Protein AF-A0A223SCT4-F1 (afdb_monomer)

Mean predicted aligned error: 8.06 Å

Radius of gyration: 21.59 Å; Cα contacts (8 Å, |Δi|>4): 25; chains: 1; bounding box: 39×32×54 Å

Organism: NCBI:txid1235441

Solvent-accessible surface area (backbone atoms only — not comparable to full-atom values): 5396 Å² total; per-residue (Å²): 131,82,80,78,86,79,90,80,90,81,90,71,60,67,72,59,49,53,53,32,49,51,36,32,77,71,62,80,33,97,35,54,71,52,45,52,51,49,55,52,50,51,52,50,51,52,50,54,51,52,51,52,51,52,53,51,52,51,54,50,42,42,73,73,40,50,68,62,40,51,54,52,51,56,50,48,37,62,74,70,59,74,76,79,87,86,89,134

Sequence (88 aa):
MSEAKKRVTLTLDPELLEAAEAAVDAGEVRSVSAWVNTALGEKKRRQERAQMLIEQDLVQARESDPEEYERAMQWAQRVLGVAADEVA

pLDDT: mean 89.86, std 14.05, range [37.84, 98.44]

Structure (mmCIF, N/CA/C/O backbone):
data_AF-A0A223SCT4-F1
#
_entry.id   AF-A0A223SCT4-F1
#
loop_
_atom_site.group_PDB
_atom_site.id
_atom_site.type_symbol
_atom_site.label_atom_id
_atom_site.label_alt_id
_atom_site.label_comp_id
_atom_site.label_asym_id
_atom_site.label_entity_id
_atom_site.label_seq_id
_atom_site.pdbx_PDB_ins_code
_atom_site.Cartn_x
_atom_site.Cartn_y
_atom_site.Cartn_z
_atom_site.occupancy
_atom_site.B_iso_or_equiv
_atom_site.auth_seq_id
_atom_site.auth_comp_id
_atom_site.auth_asym_id
_atom_site.auth_atom_id
_atom_site.pdbx_PDB_model_num
ATOM 1 N N . MET A 1 1 ? 11.720 18.558 11.143 1.00 37.84 1 MET A N 1
ATOM 2 C CA . MET A 1 1 ? 10.423 18.364 11.825 1.00 37.84 1 MET A CA 1
ATOM 3 C C . MET A 1 1 ? 9.504 17.662 10.842 1.00 37.84 1 MET A C 1
ATOM 5 O O . MET A 1 1 ? 9.343 18.183 9.749 1.00 37.84 1 MET A O 1
ATOM 9 N N . SER A 1 2 ? 9.012 16.459 11.158 1.00 55.78 2 SER A N 1
ATOM 10 C CA . SER A 1 2 ? 8.052 15.766 10.285 1.00 55.78 2 SER A CA 1
ATOM 11 C C . SER A 1 2 ? 6.787 16.605 10.197 1.00 55.78 2 SER A C 1
ATOM 13 O O . SER A 1 2 ? 6.264 17.022 11.229 1.00 55.78 2 SER A O 1
ATOM 15 N N . GLU A 1 3 ? 6.296 16.833 8.984 1.00 77.38 3 GLU A N 1
ATOM 16 C CA . GLU A 1 3 ? 4.969 17.400 8.770 1.00 77.38 3 GLU A CA 1
ATOM 17 C C . GLU A 1 3 ? 3.934 16.551 9.535 1.00 77.38 3 GLU A C 1
ATOM 19 O O . GLU A 1 3 ? 4.066 15.322 9.630 1.00 77.38 3 GLU A O 1
ATOM 24 N N . ALA A 1 4 ? 2.952 17.198 10.164 1.00 84.25 4 ALA A N 1
ATOM 25 C CA . ALA A 1 4 ? 1.945 16.496 10.951 1.00 84.25 4 ALA A CA 1
ATOM 26 C C . ALA A 1 4 ? 1.091 15.588 10.048 1.00 84.25 4 ALA A C 1
ATOM 28 O O . ALA A 1 4 ? 0.708 15.973 8.942 1.00 84.25 4 ALA A O 1
ATOM 29 N N . LYS A 1 5 ? 0.756 14.382 10.528 1.00 86.50 5 LYS A N 1
ATOM 30 C CA . LYS A 1 5 ? -0.128 13.462 9.796 1.00 86.50 5 LYS A CA 1
ATOM 31 C C . LYS A 1 5 ? -1.503 14.109 9.589 1.00 86.50 5 LYS A C 1
ATOM 33 O O . LYS A 1 5 ? -2.106 14.594 10.545 1.00 86.50 5 LYS A O 1
ATOM 38 N N . LYS A 1 6 ? -2.018 14.066 8.358 1.00 93.44 6 LYS A N 1
ATOM 39 C CA . LYS A 1 6 ? -3.371 14.533 8.017 1.00 93.44 6 LYS A CA 1
ATOM 40 C C . LYS A 1 6 ? -4.387 13.416 8.272 1.00 93.44 6 LYS A C 1
ATOM 42 O O . LYS A 1 6 ? -4.115 12.254 7.975 1.00 93.44 6 LYS A O 1
ATOM 47 N N . ARG A 1 7 ? -5.550 13.757 8.837 1.00 94.25 7 ARG A N 1
ATOM 48 C CA . ARG A 1 7 ? -6.648 12.801 9.052 1.00 94.25 7 ARG A CA 1
ATOM 49 C C . ARG A 1 7 ? -7.411 12.603 7.745 1.00 94.25 7 ARG A C 1
ATOM 51 O O . ARG A 1 7 ? -7.781 13.579 7.103 1.00 94.25 7 ARG A O 1
ATOM 58 N N . VAL A 1 8 ? -7.661 11.348 7.397 1.00 93.19 8 VAL A N 1
ATOM 59 C CA . VAL A 1 8 ? -8.457 10.941 6.236 1.00 93.19 8 VAL A CA 1
ATOM 60 C C . VAL A 1 8 ? -9.453 9.867 6.668 1.00 93.19 8 VAL A C 1
ATOM 62 O O . VAL A 1 8 ? -9.140 9.074 7.558 1.00 93.19 8 VAL A O 1
ATOM 65 N N . THR A 1 9 ? -10.637 9.851 6.059 1.00 96.38 9 THR A N 1
ATOM 66 C CA . THR A 1 9 ? -11.617 8.764 6.208 1.00 96.38 9 THR A CA 1
ATOM 67 C C . THR A 1 9 ? -11.501 7.867 4.986 1.00 96.38 9 THR A C 1
ATOM 69 O O . THR A 1 9 ? -11.491 8.364 3.863 1.00 96.38 9 THR A O 1
ATOM 72 N N . LEU A 1 10 ? -11.373 6.563 5.207 1.00 94.25 10 LEU A N 1
ATOM 73 C CA . LEU A 1 10 ? -11.162 5.561 4.167 1.00 94.25 10 LEU A CA 1
ATOM 74 C C . LEU A 1 10 ? -12.176 4.438 4.378 1.00 94.25 10 LEU A C 1
ATOM 76 O O . LEU A 1 10 ? -12.510 4.124 5.520 1.00 94.25 10 LEU A O 1
ATOM 80 N N . THR A 1 11 ? -12.614 3.817 3.293 1.00 97.44 11 THR A N 1
ATOM 81 C CA . THR A 1 11 ? -13.338 2.546 3.341 1.00 97.44 11 THR A CA 1
ATOM 82 C C . THR A 1 11 ? -12.330 1.432 3.092 1.00 97.44 11 THR A C 1
ATOM 84 O O . THR A 1 11 ? -11.537 1.529 2.156 1.00 97.44 11 THR A O 1
ATOM 87 N N . LEU A 1 12 ? -12.331 0.414 3.948 1.00 96.19 12 LEU A N 1
ATOM 88 C CA . LEU A 1 12 ? -11.488 -0.771 3.822 1.00 96.19 12 LEU A CA 1
ATOM 89 C C . LEU A 1 12 ? -12.384 -1.986 3.624 1.00 96.19 12 LEU A C 1
ATOM 91 O O . LEU A 1 12 ? -13.489 -2.027 4.171 1.00 96.19 12 LEU A O 1
ATOM 95 N N . ASP A 1 13 ? -11.891 -2.968 2.878 1.00 98.25 13 ASP A N 1
ATOM 96 C CA . ASP A 1 13 ? -12.533 -4.275 2.831 1.00 98.25 13 ASP A CA 1
ATOM 97 C C . ASP A 1 13 ? -12.549 -4.882 4.248 1.00 98.25 13 ASP A C 1
ATOM 99 O O . ASP A 1 13 ? -11.571 -4.704 4.987 1.00 98.25 13 ASP A O 1
ATOM 103 N N . PRO A 1 14 ? -13.627 -5.581 4.655 1.00 98.38 14 PRO A N 1
ATOM 104 C CA . PRO A 1 14 ? -13.763 -6.091 6.022 1.00 98.38 14 PRO A CA 1
ATOM 105 C C . PRO A 1 14 ? -12.571 -6.941 6.476 1.00 98.38 14 PRO A C 1
ATOM 107 O O . PRO A 1 14 ? -12.032 -6.718 7.555 1.00 98.38 14 PRO A O 1
ATOM 110 N N . GLU A 1 15 ? -12.081 -7.825 5.606 1.00 98.06 15 GLU A N 1
ATOM 111 C CA . GLU A 1 15 ? -10.924 -8.692 5.870 1.00 98.06 15 GLU A CA 1
ATOM 112 C C . GLU A 1 15 ? -9.626 -7.914 6.158 1.00 98.06 15 GLU A C 1
ATOM 114 O O . GLU A 1 15 ? -8.795 -8.345 6.958 1.00 98.06 15 GLU A O 1
ATOM 119 N N . LEU A 1 16 ? -9.450 -6.738 5.546 1.00 97.62 16 LEU A N 1
ATOM 120 C CA . LEU A 1 16 ? -8.281 -5.888 5.779 1.00 97.62 16 LEU A CA 1
ATOM 121 C C . LEU A 1 16 ? -8.381 -5.161 7.118 1.00 97.62 16 LEU A C 1
ATOM 123 O O . LEU A 1 16 ? -7.361 -4.955 7.778 1.00 97.62 16 LEU A O 1
ATOM 127 N N . LEU A 1 17 ? -9.593 -4.761 7.513 1.00 97.94 17 LEU A N 1
ATOM 128 C CA . LEU A 1 17 ? -9.825 -4.166 8.825 1.00 97.94 17 LEU A CA 1
ATOM 129 C C . LEU A 1 17 ? -9.599 -5.201 9.931 1.00 97.94 17 LEU A C 1
ATOM 131 O O . LEU A 1 17 ? -8.851 -4.912 10.860 1.00 97.94 17 LEU A O 1
ATOM 135 N N . GLU A 1 18 ? -10.145 -6.409 9.781 1.00 98.25 18 GLU A N 1
ATOM 136 C CA . GLU A 1 18 ? -9.952 -7.517 10.726 1.00 98.25 18 GLU A CA 1
ATOM 137 C C . GLU A 1 18 ? -8.465 -7.857 10.907 1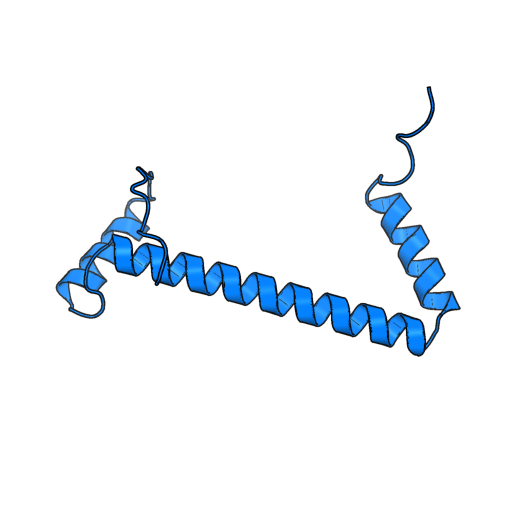.00 98.25 18 GLU A C 1
ATOM 139 O O . GLU A 1 18 ? -7.983 -7.983 12.033 1.00 98.25 18 GLU A O 1
ATOM 144 N N . ALA A 1 19 ? -7.698 -7.933 9.814 1.00 98.06 19 ALA A N 1
ATOM 145 C CA . ALA A 1 19 ? -6.257 -8.169 9.883 1.00 98.06 19 ALA A CA 1
ATOM 146 C C . ALA A 1 19 ? -5.506 -7.032 10.601 1.00 98.06 19 ALA A C 1
ATOM 148 O O . ALA A 1 19 ? -4.571 -7.282 11.367 1.00 98.06 19 ALA A O 1
ATOM 149 N N . ALA A 1 20 ? -5.903 -5.777 10.366 1.00 97.50 20 ALA A N 1
ATOM 150 C CA . ALA A 1 20 ? -5.298 -4.627 11.028 1.00 97.50 20 ALA A CA 1
ATOM 151 C C . ALA A 1 20 ? -5.627 -4.589 12.529 1.00 97.50 20 ALA A C 1
ATOM 153 O O . ALA A 1 20 ? -4.751 -4.264 13.328 1.00 97.50 20 ALA A O 1
ATOM 154 N N . GLU A 1 21 ? -6.860 -4.920 12.911 1.00 98.31 21 GLU A N 1
ATOM 155 C CA . GLU A 1 21 ? -7.298 -5.015 14.307 1.00 98.31 21 GLU A CA 1
ATOM 156 C C . GLU A 1 21 ? -6.580 -6.154 15.035 1.00 98.31 21 GLU A C 1
ATOM 158 O O . GLU A 1 21 ? -5.989 -5.916 16.085 1.00 98.31 21 GLU A O 1
ATOM 163 N N . ALA A 1 22 ? -6.486 -7.340 14.426 1.00 98.38 22 ALA A N 1
ATOM 164 C CA . ALA A 1 22 ? -5.744 -8.467 14.989 1.00 98.38 22 ALA A CA 1
ATOM 165 C C . ALA A 1 22 ? -4.263 -8.130 15.245 1.00 98.38 22 ALA A C 1
ATOM 167 O O . ALA A 1 22 ? -3.715 -8.484 16.288 1.00 98.38 22 ALA A O 1
ATOM 168 N N . ALA A 1 23 ? -3.615 -7.397 14.332 1.00 98.06 23 ALA A N 1
ATOM 169 C CA . ALA A 1 23 ? -2.231 -6.954 14.511 1.00 98.06 23 ALA A CA 1
ATOM 170 C C . ALA A 1 23 ? -2.078 -5.908 15.636 1.00 98.06 23 ALA A C 1
ATOM 172 O O . ALA A 1 23 ? -1.033 -5.836 16.290 1.00 98.06 23 ALA A O 1
ATOM 173 N N . VAL A 1 24 ? -3.105 -5.082 15.874 1.00 98.44 24 VAL A N 1
ATOM 174 C CA . VAL A 1 24 ? -3.139 -4.157 17.018 1.00 98.44 24 VAL A CA 1
ATOM 175 C C . VAL A 1 24 ? -3.305 -4.929 18.322 1.00 98.44 24 VAL A C 1
ATOM 177 O O . VAL A 1 24 ? -2.549 -4.688 19.263 1.00 98.44 24 VAL A O 1
ATOM 180 N N . ASP A 1 25 ? -4.239 -5.876 18.364 1.00 98.38 25 ASP A N 1
ATOM 181 C CA . ASP A 1 25 ? -4.521 -6.693 19.546 1.00 98.38 25 ASP A CA 1
ATOM 182 C C . ASP A 1 25 ? -3.329 -7.579 19.928 1.00 98.38 25 ASP A C 1
ATOM 184 O O . ASP A 1 25 ? -3.022 -7.747 21.109 1.00 98.38 25 ASP A O 1
ATOM 188 N N . ALA A 1 26 ? -2.593 -8.079 18.932 1.00 97.88 26 ALA A N 1
ATOM 189 C CA . ALA A 1 26 ? -1.335 -8.798 19.118 1.00 97.88 26 ALA A CA 1
ATOM 190 C C . ALA A 1 26 ? -0.164 -7.894 19.561 1.00 97.88 26 ALA A C 1
ATOM 192 O O . ALA A 1 26 ? 0.906 -8.391 19.915 1.00 97.88 26 ALA A O 1
ATOM 193 N N . GLY A 1 27 ? -0.338 -6.568 19.551 1.00 97.75 27 GLY A N 1
ATOM 194 C CA . GLY A 1 27 ? 0.693 -5.598 19.924 1.00 97.75 27 GLY A CA 1
ATOM 195 C C . GLY A 1 27 ? 1.793 -5.398 18.876 1.00 97.75 27 GLY A C 1
ATOM 196 O O . GLY A 1 27 ? 2.795 -4.739 19.159 1.00 97.75 27 GLY A O 1
ATOM 197 N N . GLU A 1 28 ? 1.622 -5.926 17.664 1.00 97.44 28 GLU A N 1
ATOM 198 C CA . GLU A 1 28 ? 2.580 -5.790 16.559 1.00 97.44 28 GLU A CA 1
ATOM 199 C C . GLU A 1 28 ? 2.619 -4.353 16.025 1.00 97.44 28 GLU A C 1
ATOM 201 O O . GLU A 1 28 ? 3.663 -3.832 15.620 1.00 97.44 28 GLU A O 1
ATOM 206 N N . VAL A 1 29 ? 1.467 -3.681 16.054 1.00 97.38 29 VAL A N 1
ATOM 207 C CA . VAL A 1 29 ? 1.298 -2.293 15.625 1.00 97.38 29 VAL A CA 1
ATOM 208 C C . VAL A 1 29 ? 0.498 -1.499 16.652 1.00 97.38 29 VAL A C 1
ATOM 210 O O . VAL A 1 29 ? -0.375 -2.002 17.342 1.00 97.38 29 VAL A O 1
ATOM 213 N N . ARG A 1 30 ? 0.776 -0.195 16.743 1.00 96.31 30 ARG A N 1
ATOM 214 C CA . ARG A 1 30 ? 0.172 0.680 17.767 1.00 96.31 30 ARG A CA 1
ATOM 215 C C . ARG A 1 30 ? -1.257 1.135 17.454 1.00 96.31 30 ARG A C 1
ATOM 217 O O . ARG A 1 30 ? -1.904 1.718 18.316 1.00 96.31 30 ARG A O 1
ATOM 224 N N . SER A 1 31 ? -1.699 0.989 16.207 1.00 97.12 31 SER A N 1
ATOM 225 C CA . SER A 1 31 ? -3.034 1.381 15.744 1.00 97.12 31 SER A CA 1
ATOM 226 C C . SER A 1 31 ? -3.286 0.892 14.316 1.00 97.12 31 SER A C 1
ATOM 228 O O . SER A 1 31 ? -2.342 0.712 13.542 1.00 97.12 31 SER A O 1
ATOM 230 N N . VAL A 1 32 ? -4.559 0.835 13.914 1.00 96.69 32 VAL A N 1
ATOM 231 C CA . VAL A 1 32 ? -4.966 0.604 12.514 1.00 96.69 32 VAL A CA 1
ATOM 232 C C . VAL A 1 32 ? -4.332 1.642 11.579 1.00 96.69 32 VAL A C 1
ATOM 234 O O . VAL A 1 32 ? -3.814 1.318 10.515 1.00 96.69 32 VAL A O 1
ATOM 237 N N . SER A 1 33 ? -4.267 2.911 11.998 1.00 96.12 33 SER A N 1
ATOM 238 C CA . SER A 1 33 ? -3.610 3.956 11.203 1.00 96.12 33 SER A CA 1
ATOM 239 C C . SER A 1 33 ? -2.095 3.756 11.069 1.00 96.12 33 SER A C 1
ATOM 241 O O . SER A 1 33 ? -1.513 4.200 10.078 1.00 96.12 33 SER A O 1
ATOM 243 N N . ALA A 1 34 ? -1.428 3.113 12.033 1.00 96.25 34 ALA A N 1
ATOM 244 C CA . ALA A 1 34 ? -0.026 2.731 11.904 1.00 96.25 34 ALA A CA 1
ATOM 245 C C . ALA A 1 34 ? 0.130 1.588 10.895 1.00 96.25 34 ALA A C 1
ATOM 247 O O . ALA A 1 34 ? 0.984 1.692 10.019 1.00 96.25 34 ALA A O 1
ATOM 248 N N . TRP A 1 35 ? -0.742 0.580 10.962 1.00 97.38 35 TRP A N 1
ATOM 249 C CA . TRP A 1 35 ? -0.782 -0.539 10.018 1.00 97.38 35 TRP A CA 1
ATOM 250 C C . TRP A 1 35 ? -0.952 -0.062 8.566 1.00 97.38 35 TRP A C 1
ATOM 252 O O . TRP A 1 35 ? -0.107 -0.335 7.712 1.00 97.38 35 TRP A O 1
ATOM 262 N N . VAL A 1 36 ? -1.963 0.778 8.309 1.00 96.62 36 VAL A N 1
ATOM 263 C CA . VAL A 1 36 ? -2.232 1.346 6.975 1.00 96.62 36 VAL A CA 1
ATOM 264 C C . VAL A 1 36 ? -1.057 2.194 6.476 1.00 96.62 36 VAL A C 1
ATOM 266 O O . VAL A 1 36 ? -0.647 2.070 5.323 1.00 96.62 36 VAL A O 1
ATOM 269 N N . ASN A 1 37 ? -0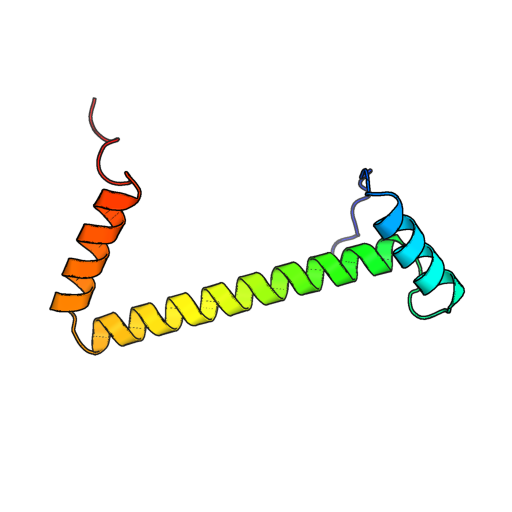.469 3.040 7.330 1.00 96.00 37 ASN A N 1
ATOM 270 C CA . ASN A 1 37 ? 0.698 3.839 6.941 1.00 96.00 37 ASN A CA 1
ATOM 271 C C . ASN A 1 37 ? 1.902 2.964 6.566 1.00 96.00 37 ASN A C 1
ATOM 273 O O . ASN A 1 37 ? 2.613 3.294 5.616 1.00 96.00 37 ASN A O 1
ATOM 277 N N . THR A 1 38 ? 2.141 1.869 7.292 1.00 96.19 38 THR A N 1
ATOM 278 C CA . THR A 1 38 ? 3.213 0.920 6.972 1.00 96.19 38 THR A CA 1
ATOM 279 C C . THR A 1 38 ? 2.980 0.289 5.603 1.00 96.19 38 THR A C 1
ATOM 281 O O . THR A 1 38 ? 3.865 0.377 4.751 1.00 96.19 38 THR A O 1
ATOM 284 N N . ALA A 1 39 ? 1.777 -0.235 5.348 1.00 96.44 39 ALA A N 1
ATOM 285 C CA . ALA A 1 39 ? 1.420 -0.847 4.068 1.00 96.44 39 ALA A CA 1
ATOM 286 C C . ALA A 1 39 ? 1.562 0.135 2.888 1.00 96.44 39 ALA A C 1
ATOM 288 O O . ALA A 1 39 ? 2.166 -0.187 1.860 1.00 96.44 39 ALA A O 1
ATOM 289 N N . LEU A 1 40 ? 1.079 1.374 3.044 1.00 96.56 40 LEU A N 1
ATOM 290 C CA . LEU A 1 40 ? 1.239 2.421 2.030 1.00 96.56 40 LEU A CA 1
ATOM 291 C C . LEU A 1 40 ? 2.710 2.802 1.825 1.00 96.56 40 LEU A C 1
ATOM 293 O O . LEU A 1 40 ? 3.152 2.967 0.687 1.00 96.56 40 LEU A O 1
ATOM 297 N N . GLY A 1 41 ? 3.486 2.903 2.905 1.00 97.19 41 GLY A N 1
ATOM 298 C CA . GLY A 1 41 ? 4.919 3.171 2.838 1.00 97.19 41 GLY A CA 1
ATOM 299 C C . GLY A 1 41 ? 5.688 2.070 2.107 1.00 97.19 41 GLY A C 1
ATOM 300 O O . GLY A 1 41 ? 6.579 2.362 1.313 1.00 97.19 41 GLY A O 1
ATOM 301 N N . GLU A 1 42 ? 5.335 0.806 2.327 1.00 97.00 42 GLU A N 1
ATOM 302 C CA . GLU A 1 42 ? 5.914 -0.331 1.608 1.00 97.00 42 GLU A CA 1
ATOM 303 C C . GLU A 1 42 ? 5.543 -0.335 0.130 1.00 97.00 42 GLU A C 1
ATOM 305 O O . GLU A 1 42 ? 6.415 -0.542 -0.717 1.00 97.00 42 GLU A O 1
ATOM 310 N N . LYS A 1 43 ? 4.273 -0.067 -0.196 1.00 96.75 43 LYS A N 1
ATOM 311 C CA . LYS A 1 43 ? 3.824 0.080 -1.584 1.00 96.75 43 LYS A CA 1
ATOM 312 C C . LYS A 1 43 ? 4.596 1.189 -2.295 1.00 96.75 43 LYS A C 1
ATOM 314 O O . LYS A 1 43 ? 5.143 0.928 -3.364 1.00 96.75 43 LYS A O 1
ATOM 319 N N . LYS A 1 44 ? 4.718 2.364 -1.667 1.00 97.50 44 LYS A N 1
ATOM 320 C CA . LYS A 1 44 ? 5.485 3.499 -2.197 1.00 97.50 44 LYS A CA 1
ATOM 321 C C . LYS A 1 44 ? 6.938 3.113 -2.463 1.00 97.50 44 LYS A C 1
ATOM 323 O O . LYS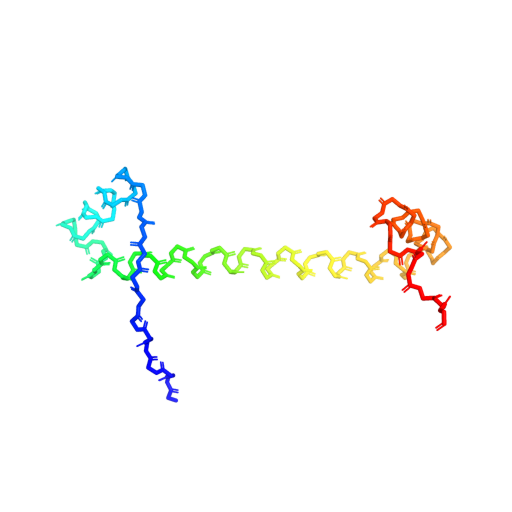 A 1 44 ? 7.403 3.259 -3.585 1.00 97.50 44 LYS A O 1
ATOM 328 N N . ARG A 1 45 ? 7.628 2.531 -1.476 1.00 97.31 45 ARG A N 1
ATOM 329 C CA . ARG A 1 45 ? 9.028 2.101 -1.634 1.00 97.31 45 ARG A CA 1
ATOM 330 C C . ARG A 1 45 ? 9.205 1.074 -2.749 1.00 97.31 45 ARG A C 1
ATOM 332 O O . ARG A 1 45 ? 10.201 1.115 -3.460 1.00 97.31 45 ARG A O 1
ATOM 339 N N . ARG A 1 46 ? 8.266 0.135 -2.902 1.00 96.62 46 ARG A N 1
ATOM 340 C CA . ARG A 1 46 ? 8.307 -0.861 -3.983 1.00 96.62 46 ARG A CA 1
ATOM 341 C C . ARG A 1 46 ? 8.167 -0.200 -5.354 1.00 96.62 46 ARG A C 1
ATOM 343 O O . ARG A 1 46 ? 8.911 -0.557 -6.257 1.00 96.62 46 ARG A O 1
ATOM 350 N N . GLN A 1 47 ? 7.261 0.768 -5.484 1.00 96.88 47 GLN A N 1
ATOM 351 C CA . GLN A 1 47 ? 7.080 1.538 -6.717 1.00 96.88 47 GLN A CA 1
ATOM 352 C C . GLN A 1 47 ? 8.309 2.396 -7.036 1.00 96.88 47 GLN A C 1
ATOM 354 O O . GLN A 1 47 ? 8.790 2.354 -8.159 1.00 96.88 47 GLN A O 1
ATOM 359 N N . GLU A 1 48 ? 8.869 3.096 -6.047 1.00 95.69 48 GLU A N 1
ATOM 360 C CA . GLU A 1 48 ? 10.091 3.898 -6.212 1.00 95.69 48 GLU A CA 1
ATOM 361 C C . GLU A 1 48 ? 11.286 3.039 -6.646 1.00 95.69 48 GLU A C 1
ATOM 363 O O . GLU A 1 48 ? 12.028 3.418 -7.546 1.00 95.69 48 GLU A O 1
ATOM 368 N N . ARG A 1 49 ? 11.457 1.855 -6.044 1.00 95.75 49 ARG A N 1
ATOM 369 C CA . ARG A 1 49 ? 12.517 0.914 -6.437 1.00 95.75 49 ARG A CA 1
ATOM 370 C C . ARG A 1 49 ? 12.319 0.379 -7.849 1.00 95.75 49 ARG A C 1
ATOM 372 O O . ARG A 1 49 ? 13.283 0.312 -8.597 1.00 95.75 49 ARG A O 1
ATOM 379 N N . ALA A 1 50 ? 11.093 -0.003 -8.207 1.00 94.75 50 ALA A N 1
ATOM 380 C CA . ALA A 1 50 ? 10.793 -0.473 -9.555 1.00 94.75 50 ALA A CA 1
ATOM 381 C C . ALA A 1 50 ? 11.080 0.620 -10.594 1.00 94.75 50 ALA A C 1
ATOM 383 O O . ALA A 1 50 ? 11.735 0.347 -11.592 1.00 94.75 50 ALA A O 1
ATOM 384 N N . GLN A 1 51 ? 10.666 1.858 -10.315 1.00 95.31 51 GLN A N 1
ATOM 385 C CA . GLN A 1 51 ? 10.934 3.005 -11.177 1.00 95.31 51 GLN A CA 1
ATOM 386 C C . GLN A 1 51 ? 12.438 3.250 -11.350 1.00 95.31 51 GLN A C 1
ATOM 388 O O . GLN A 1 51 ? 12.905 3.396 -12.473 1.00 95.31 51 GLN A O 1
ATOM 393 N N . MET A 1 52 ? 13.204 3.223 -10.257 1.00 95.50 52 MET A N 1
ATOM 394 C CA . MET A 1 52 ? 14.660 3.393 -10.299 1.00 95.50 52 MET A CA 1
ATOM 395 C C . MET A 1 52 ? 15.353 2.319 -11.148 1.00 95.50 52 MET A C 1
ATOM 397 O O . MET A 1 52 ? 16.266 2.637 -11.902 1.00 95.50 52 MET A O 1
ATOM 401 N N . LEU A 1 53 ? 14.925 1.057 -11.033 1.00 95.38 53 LEU A N 1
ATOM 402 C CA . LEU A 1 53 ? 15.477 -0.038 -11.837 1.00 95.38 53 LEU A CA 1
ATOM 403 C C . LEU A 1 53 ? 15.152 0.143 -13.323 1.00 95.38 53 LEU A C 1
ATOM 405 O O . LEU A 1 53 ? 16.041 0.018 -14.153 1.00 95.38 53 LEU A O 1
ATOM 409 N N . ILE A 1 54 ? 13.913 0.523 -13.649 1.00 93.62 54 ILE A N 1
ATOM 410 C CA . ILE A 1 54 ? 13.516 0.826 -15.031 1.00 93.62 54 ILE A CA 1
ATOM 411 C C . ILE A 1 54 ? 14.367 1.968 -15.599 1.00 93.62 54 ILE A C 1
ATOM 413 O O . ILE A 1 54 ? 14.867 1.869 -16.714 1.00 93.62 54 ILE A O 1
ATOM 417 N N . GLU A 1 55 ? 14.557 3.049 -14.841 1.00 93.25 55 GLU A N 1
ATOM 418 C CA . GLU A 1 55 ? 15.383 4.183 -15.270 1.00 93.25 55 GLU A CA 1
ATOM 419 C C . G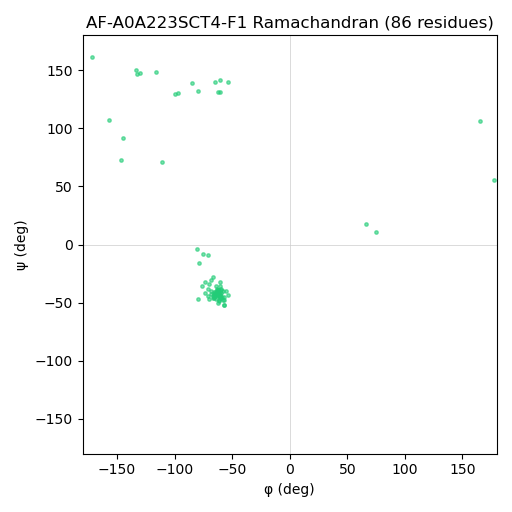LU A 1 55 ? 16.838 3.773 -15.511 1.00 93.25 55 GLU A C 1
ATOM 421 O O . GLU A 1 55 ? 17.426 4.161 -16.520 1.00 93.25 55 GLU A O 1
ATOM 426 N N . GLN A 1 56 ? 17.403 2.958 -14.619 1.00 93.38 56 GLN A N 1
ATOM 427 C CA . GLN A 1 56 ? 18.7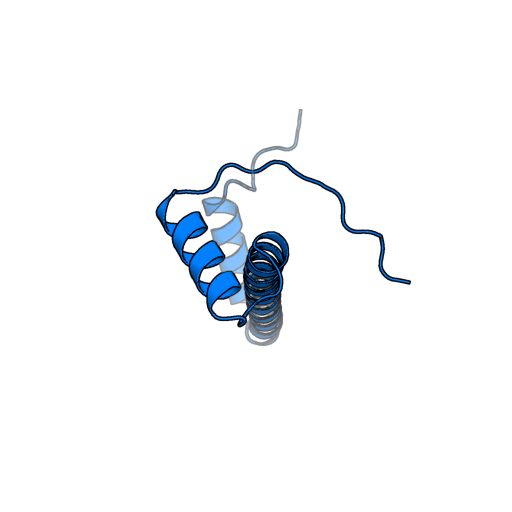51 2.418 -14.776 1.00 93.38 56 GLN A CA 1
ATOM 428 C C . GLN A 1 56 ? 18.876 1.559 -16.041 1.00 93.38 56 GLN A C 1
ATOM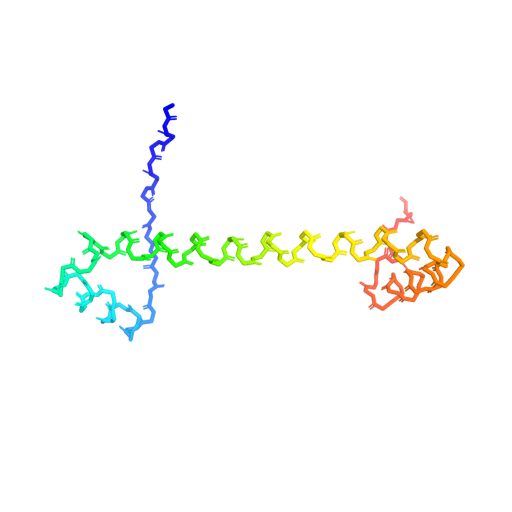 430 O O . GLN A 1 56 ? 19.805 1.764 -16.823 1.00 93.38 56 GLN A O 1
ATOM 435 N N . ASP A 1 57 ? 17.930 0.647 -16.266 1.00 91.38 57 ASP A N 1
ATOM 436 C CA . ASP A 1 57 ? 17.917 -0.230 -17.437 1.00 91.38 57 ASP A CA 1
ATOM 437 C C . ASP A 1 57 ? 17.809 0.575 -18.741 1.00 91.38 57 ASP A C 1
ATOM 439 O O . ASP A 1 57 ? 18.494 0.268 -19.717 1.00 91.38 57 ASP A O 1
ATOM 443 N N . LEU A 1 58 ? 17.006 1.648 -18.762 1.00 90.94 58 LEU A N 1
ATOM 444 C CA . LEU A 1 58 ? 16.875 2.532 -19.926 1.00 90.94 58 LEU A CA 1
ATOM 445 C C . LEU A 1 58 ? 18.175 3.281 -20.238 1.00 90.94 58 LEU A C 1
ATOM 447 O O . LEU A 1 58 ? 18.551 3.388 -21.406 1.00 90.94 58 LEU A O 1
ATOM 451 N N . VAL A 1 59 ? 18.870 3.789 -19.213 1.00 91.56 59 VAL A N 1
ATOM 452 C CA . VAL A 1 59 ? 20.180 4.437 -19.392 1.00 91.56 59 VAL A CA 1
ATOM 453 C C . VAL A 1 59 ? 21.179 3.440 -19.970 1.00 91.56 59 VAL A C 1
ATOM 455 O O . VAL A 1 59 ? 21.821 3.734 -20.977 1.00 91.56 59 VAL A O 1
ATOM 458 N N . GLN A 1 60 ? 21.257 2.241 -19.393 1.00 91.50 60 GLN A N 1
ATOM 459 C CA . GLN A 1 60 ? 22.180 1.209 -19.853 1.00 91.50 60 GLN A CA 1
ATOM 460 C C . 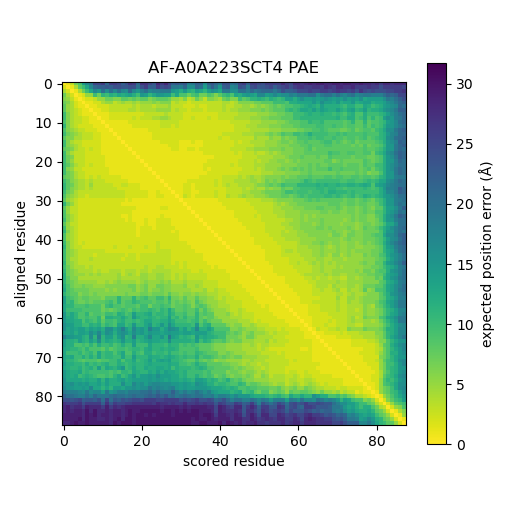GLN A 1 60 ? 21.871 0.745 -21.284 1.00 91.50 60 GLN A C 1
ATOM 462 O O . GLN A 1 60 ? 22.793 0.583 -22.085 1.00 91.50 60 GLN A O 1
ATOM 467 N N . ALA A 1 61 ? 20.596 0.550 -21.632 1.00 89.75 61 ALA A N 1
ATOM 468 C CA . ALA A 1 61 ? 20.183 0.173 -22.983 1.00 89.75 61 ALA A CA 1
ATOM 469 C C . ALA A 1 61 ? 20.585 1.239 -24.010 1.00 89.75 61 ALA A C 1
ATOM 471 O O . ALA A 1 61 ? 21.156 0.907 -25.048 1.00 89.75 61 ALA A O 1
ATOM 472 N N . ARG A 1 62 ? 20.368 2.521 -23.686 1.00 91.75 62 ARG A N 1
ATOM 473 C CA . ARG A 1 62 ? 20.764 3.645 -24.540 1.00 91.75 62 ARG A CA 1
ATOM 474 C C . ARG A 1 62 ? 22.275 3.713 -24.758 1.00 91.75 62 ARG A C 1
ATOM 476 O O . ARG A 1 62 ? 22.702 4.061 -25.851 1.00 91.75 62 ARG A O 1
ATOM 483 N N . GLU A 1 63 ? 23.073 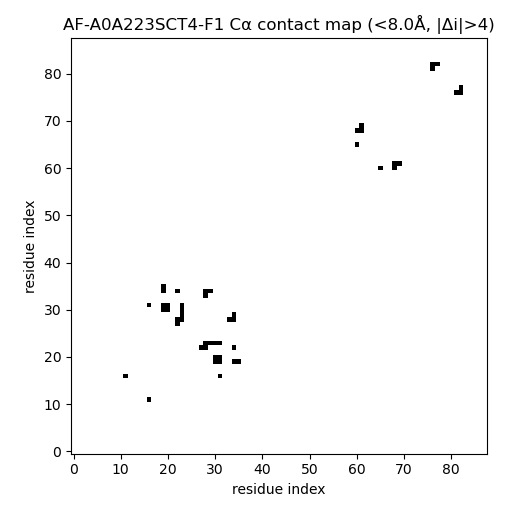3.429 -23.732 1.00 93.00 63 GLU A N 1
ATOM 484 C CA . GLU A 1 63 ? 24.537 3.421 -23.845 1.00 93.00 63 GLU A CA 1
ATOM 485 C C . GLU A 1 63 ? 25.066 2.197 -24.606 1.00 93.00 63 GLU A C 1
ATOM 487 O O . GLU A 1 63 ? 26.079 2.300 -25.294 1.00 93.00 63 GLU A O 1
ATOM 492 N N . SER A 1 64 ? 24.386 1.053 -24.493 1.00 94.31 64 SER A N 1
ATOM 493 C CA . SER A 1 64 ? 24.833 -0.217 -25.081 1.00 94.31 64 SER A CA 1
ATOM 494 C C . SER A 1 64 ? 24.533 -0.313 -26.579 1.00 94.31 64 SER A C 1
ATOM 496 O O . SER A 1 64 ? 25.412 -0.695 -27.348 1.00 94.31 64 SER A O 1
ATOM 498 N N . ASP A 1 65 ? 23.309 0.037 -26.989 1.00 93.62 65 ASP A N 1
ATO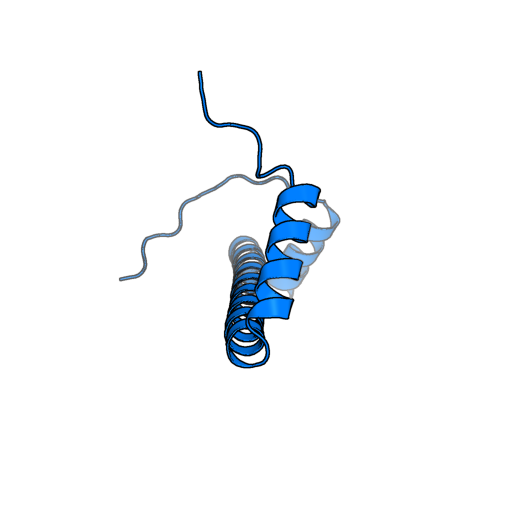M 499 C CA . ASP A 1 65 ? 22.886 0.095 -28.393 1.00 93.62 65 ASP A CA 1
ATOM 500 C C . ASP A 1 65 ? 21.891 1.260 -28.590 1.00 93.62 65 ASP A C 1
ATOM 502 O O . ASP A 1 65 ? 20.675 1.103 -28.413 1.00 93.62 65 ASP A O 1
ATOM 506 N N . PRO A 1 66 ? 22.396 2.460 -28.941 1.00 92.06 66 PRO A N 1
ATOM 507 C CA . PRO A 1 66 ? 21.557 3.640 -29.120 1.00 92.06 66 PRO A CA 1
ATOM 508 C C . PRO A 1 66 ? 20.492 3.480 -30.215 1.00 92.06 66 PRO A C 1
ATOM 510 O O . PRO A 1 66 ? 19.381 3.990 -30.063 1.00 92.06 66 PRO A O 1
ATOM 513 N N . GLU A 1 67 ? 20.800 2.772 -31.308 1.00 94.06 67 GLU A N 1
ATOM 514 C CA . GLU A 1 67 ? 19.877 2.617 -32.438 1.00 94.06 67 GLU A CA 1
ATOM 515 C C . GLU A 1 67 ? 18.733 1.658 -32.097 1.00 94.06 67 GLU A C 1
ATOM 517 O O . GLU A 1 67 ? 17.571 1.914 -32.431 1.00 94.06 67 GLU A O 1
ATOM 522 N N . GLU A 1 68 ? 19.030 0.549 -31.414 1.00 92.19 68 GLU A N 1
ATOM 523 C CA . GLU A 1 68 ? 17.999 -0.361 -30.919 1.00 92.19 68 GLU A CA 1
ATOM 524 C C . GLU A 1 68 ? 17.095 0.324 -29.891 1.00 92.19 68 GLU A C 1
ATOM 526 O O . GLU A 1 68 ? 15.868 0.217 -29.992 1.00 92.19 68 GLU A O 1
ATOM 531 N N . TYR A 1 69 ? 17.682 1.087 -28.965 1.00 91.94 69 TYR A N 1
ATOM 532 C CA . TYR A 1 69 ? 16.938 1.876 -27.988 1.00 91.94 69 TYR A CA 1
ATOM 533 C C . TYR A 1 69 ? 15.962 2.852 -28.664 1.00 91.94 69 TYR A C 1
ATOM 535 O O . TYR A 1 69 ? 14.778 2.896 -28.319 1.00 91.94 69 TYR A O 1
ATOM 543 N N . GLU A 1 70 ? 16.417 3.605 -29.670 1.00 93.12 70 GLU A N 1
ATOM 544 C CA . GLU A 1 70 ? 15.561 4.534 -30.414 1.00 93.12 70 GLU A CA 1
ATOM 545 C C . GLU A 1 70 ? 14.409 3.820 -31.133 1.00 93.12 70 GLU A C 1
ATOM 547 O O . GLU A 1 70 ? 13.260 4.269 -31.055 1.00 93.12 70 GLU A O 1
ATOM 552 N N . ARG A 1 71 ? 14.672 2.672 -31.775 1.00 93.62 71 ARG A N 1
ATOM 553 C CA . ARG A 1 71 ? 13.620 1.856 -32.408 1.00 93.62 71 ARG A CA 1
ATOM 554 C C . ARG A 1 71 ? 12.587 1.369 -31.389 1.00 93.62 71 ARG A C 1
ATOM 556 O O . ARG A 1 71 ? 11.385 1.437 -31.662 1.00 93.62 71 ARG A O 1
ATOM 563 N N . ALA A 1 72 ? 13.033 0.905 -30.223 1.00 90.50 72 ALA A N 1
ATOM 564 C CA . ALA A 1 72 ? 12.153 0.447 -29.151 1.00 90.50 72 ALA A CA 1
ATOM 565 C C . ALA A 1 72 ? 11.275 1.588 -28.606 1.00 90.50 72 ALA A C 1
ATOM 567 O O . ALA A 1 72 ? 10.067 1.410 -28.430 1.00 90.50 72 ALA A O 1
ATOM 568 N N . MET A 1 73 ? 11.840 2.784 -28.422 1.00 91.19 73 MET A N 1
ATOM 569 C CA . MET A 1 73 ? 11.096 3.964 -27.969 1.00 91.19 73 MET A CA 1
ATOM 570 C C . MET A 1 73 ? 10.058 4.436 -28.993 1.00 91.19 73 MET A C 1
ATOM 572 O O . MET A 1 73 ? 8.930 4.758 -28.615 1.00 91.19 73 MET A O 1
ATOM 576 N N . GLN A 1 74 ? 10.387 4.420 -30.288 1.00 93.38 74 GLN A N 1
ATOM 577 C CA . GLN A 1 74 ? 9.431 4.740 -31.357 1.00 93.38 74 GLN A CA 1
ATOM 578 C C . GLN A 1 74 ? 8.267 3.739 -31.411 1.00 93.38 74 GLN A C 1
ATOM 580 O O . GLN A 1 74 ? 7.117 4.124 -31.637 1.00 93.38 74 GLN A O 1
ATOM 585 N N . TRP A 1 75 ? 8.541 2.451 -31.186 1.00 92.81 75 TRP A N 1
ATOM 586 C CA . TRP A 1 75 ? 7.492 1.441 -31.046 1.00 92.81 75 TRP A CA 1
ATOM 587 C C . TRP A 1 75 ? 6.612 1.713 -29.818 1.00 92.81 75 TRP A C 1
ATOM 589 O O . TRP A 1 75 ? 5.386 1.735 -29.945 1.00 92.81 75 TRP A O 1
ATOM 599 N N . ALA A 1 76 ? 7.215 1.993 -28.659 1.00 90.19 76 ALA A N 1
ATOM 600 C CA . ALA A 1 76 ? 6.487 2.252 -27.418 1.00 90.19 76 ALA A CA 1
ATOM 601 C C . ALA A 1 76 ? 5.568 3.480 -27.531 1.00 90.19 76 ALA A C 1
ATOM 603 O O . ALA A 1 76 ? 4.400 3.409 -27.154 1.00 90.19 76 ALA A O 1
ATOM 604 N N . GLN A 1 77 ? 6.050 4.580 -28.119 1.00 89.38 77 GLN A N 1
ATOM 605 C CA . GLN A 1 77 ? 5.250 5.788 -28.367 1.00 89.38 77 GLN A CA 1
ATOM 606 C C . GLN A 1 77 ? 4.030 5.513 -29.255 1.00 89.38 77 GLN A C 1
ATOM 608 O O . GLN A 1 77 ? 2.948 6.045 -28.999 1.00 89.38 77 GLN A O 1
ATOM 613 N N . ARG A 1 78 ? 4.185 4.649 -30.268 1.00 90.00 78 ARG A N 1
ATOM 614 C CA . ARG A 1 78 ? 3.090 4.235 -31.155 1.00 90.00 78 ARG A CA 1
ATOM 615 C C . ARG A 1 78 ? 2.049 3.387 -30.423 1.00 90.00 78 ARG A C 1
ATOM 617 O O . ARG A 1 78 ? 0.859 3.586 -30.632 1.00 90.00 78 ARG A O 1
ATOM 624 N N . VAL A 1 79 ? 2.485 2.451 -29.579 1.00 90.94 79 VAL A N 1
ATOM 625 C CA . VAL A 1 79 ? 1.590 1.555 -28.822 1.00 90.94 79 VAL A CA 1
ATOM 626 C C . VAL A 1 79 ? 0.844 2.302 -27.716 1.00 90.94 79 VAL A C 1
ATOM 628 O O . VAL A 1 79 ? -0.336 2.044 -27.497 1.00 90.94 79 VAL A O 1
ATOM 631 N N . LEU A 1 80 ? 1.509 3.242 -27.041 1.00 87.06 80 LEU A N 1
ATOM 632 C CA . LEU A 1 80 ? 0.926 4.028 -25.950 1.00 87.06 80 LEU A CA 1
ATOM 633 C C . LEU A 1 80 ? 0.059 5.201 -26.433 1.00 87.06 80 LEU A C 1
ATOM 635 O O . LEU A 1 80 ? -0.523 5.894 -25.604 1.00 87.06 80 LEU A O 1
ATOM 639 N N . GLY A 1 81 ? -0.031 5.445 -27.746 1.00 78.62 81 GLY A N 1
ATOM 640 C CA . GLY A 1 81 ? -0.835 6.537 -28.303 1.00 78.62 81 GLY A CA 1
ATOM 641 C C . GLY A 1 81 ? -0.322 7.938 -27.950 1.00 78.62 81 GLY A C 1
ATOM 642 O O . GLY A 1 81 ? -1.060 8.905 -28.084 1.00 78.62 81 GLY A O 1
ATOM 643 N N . VAL A 1 82 ? 0.936 8.067 -27.512 1.00 64.94 82 VAL A N 1
ATOM 644 C CA . VAL A 1 82 ? 1.540 9.352 -27.096 1.00 64.94 82 VAL A CA 1
ATOM 645 C C . VAL A 1 82 ? 1.898 10.231 -28.307 1.00 64.94 82 VAL A C 1
ATOM 647 O O . VAL A 1 82 ? 2.234 11.400 -28.163 1.00 64.94 82 VAL A O 1
ATOM 650 N N . ALA A 1 83 ? 1.786 9.693 -29.522 1.00 59.16 83 ALA A N 1
ATOM 651 C CA . ALA A 1 83 ? 2.034 10.405 -30.767 1.00 59.16 83 ALA A CA 1
ATOM 652 C C . ALA A 1 83 ? 0.732 10.627 -31.555 1.00 59.16 83 ALA A C 1
ATOM 654 O O . ALA A 1 83 ? 0.539 9.961 -32.568 1.00 59.16 83 ALA A O 1
ATOM 655 N N . ALA A 1 84 ? -0.160 11.508 -31.078 1.00 52.84 84 ALA A N 1
ATOM 656 C CA . ALA A 1 84 ? -1.124 12.269 -31.900 1.00 52.84 84 ALA A CA 1
ATOM 657 C C . ALA A 1 84 ? -2.062 13.155 -31.048 1.00 52.84 84 ALA A C 1
ATOM 659 O O . ALA A 1 84 ? -3.275 13.043 -31.170 1.00 52.84 84 ALA A O 1
ATOM 660 N N . ASP A 1 85 ? -1.531 14.044 -30.205 1.00 51.19 85 ASP A N 1
ATOM 661 C CA . ASP A 1 85 ? -2.319 15.206 -29.762 1.00 51.19 85 ASP A CA 1
ATOM 662 C C . ASP A 1 85 ? -1.404 16.417 -29.542 1.00 51.19 85 ASP A C 1
ATOM 664 O O . ASP A 1 85 ? -1.090 16.819 -28.428 1.00 51.19 85 ASP A O 1
ATOM 668 N N . GLU A 1 86 ? -0.933 16.979 -30.653 1.00 50.12 86 GLU A N 1
ATOM 669 C CA . GLU A 1 86 ? -0.571 18.393 -30.757 1.00 50.12 86 GLU A CA 1
ATOM 670 C C . GLU A 1 86 ? -0.635 18.781 -32.243 1.00 50.12 86 GLU A C 1
ATOM 672 O O . GLU A 1 86 ? 0.162 18.292 -33.038 1.00 50.12 86 GLU A O 1
ATOM 677 N N . VAL A 1 87 ? -1.666 19.547 -32.627 1.00 44.72 87 VAL A N 1
ATOM 678 C CA . VAL A 1 87 ? -1.648 20.812 -33.401 1.00 44.72 87 VAL A CA 1
ATOM 679 C C . VAL A 1 87 ? -3.083 21.087 -33.895 1.00 44.72 87 VAL A C 1
ATOM 681 O O . VAL A 1 87 ? -3.554 20.457 -34.844 1.00 44.72 87 VAL A O 1
ATOM 684 N N . ALA A 1 88 ? -3.750 22.066 -33.281 1.00 39.03 88 ALA A N 1
ATOM 685 C CA . ALA A 1 88 ? -4.822 22.858 -33.889 1.00 39.03 88 ALA A CA 1
ATOM 686 C C . ALA A 1 88 ? -4.565 24.336 -33.582 1.00 39.03 88 ALA A C 1
ATOM 688 O O . ALA A 1 88 ? -4.201 24.627 -32.418 1.00 39.03 88 ALA A O 1
#

Foldseek 3Di:
DDDDDDDDDDDDDPVLVVVLVVCCVVVVAVHSVRVVVVVVVVVVVVVVVVVVVVVVVLVVCCVVDVVVSVVVVVVVCVVVVVPDPDDD

Nearest PDB structures (foldseek):
  3zpv-assembly1_B  TM=7.950E-01  e=1.215E+00  Drosophila melanogaster

Secondary structure (DSSP, 8-state):
-PPPPPP------HHHHHHHHHHHHTTSSS-HHHHHHHHHHHHHHHHHHHHHHHHHHHHHHHHH-HHHHHHHHHHHHHHTT-SS----